Protein AF-A0A346A196-F1 (afdb_monomer_lite)

Sequence (179 aa):
MVEKGYATIRIVDCNGDLWGVVASEQKPGGIDKNNPDPKLRSRPTLGMPILIGMKPSNQNEWSGDIYNSQDGRTYSASISLLDQDKLKVQGCVLGFLCGGENWTRVATPDQATSTPGAPPPGQKPGKPAARSGGPAKPAPGARSAAGTPTEHSPQTQPAEEICSALVGVPGSTHERRLK

Secondary structure (DSSP, 8-state):
--TT-SEEEEEEEETTEEEEEEEEESSS--B-TT-SSGGGTTSBSTT-EEEEEEEEEETTEEEEEEEETTTTEEEEEEEEEEETTEEEEEEEETTTEEEEEEEEPPPPTTTTT-----PPS----PPP-------------------------SS---HHHHHHHHTT-TT-S------

InterPro domains:
  IPR019223 Domain of unknown function DUF2147 [PF09917] (7-105)

Structure (mmCIF, N/CA/C/O backbone):
data_AF-A0A346A196-F1
#
_entry.id   AF-A0A346A196-F1
#
loop_
_atom_site.group_PDB
_atom_site.id
_atom_site.type_symbol
_atom_site.label_atom_id
_atom_site.label_alt_id
_atom_site.label_comp_id
_atom_site.label_asym_id
_atom_site.label_entity_id
_atom_site.label_seq_id
_atom_site.pdbx_PDB_ins_code
_atom_site.Cartn_x
_atom_site.Cartn_y
_atom_site.Cartn_z
_atom_site.occupancy
_atom_site.B_iso_or_equiv
_atom_site.auth_seq_id
_atom_site.auth_comp_id
_atom_site.auth_asym_id
_atom_site.auth_atom_id
_atom_site.pdbx_PDB_model_num
ATOM 1 N N . MET A 1 1 ? -12.152 0.148 -3.848 1.00 64.62 1 MET A N 1
ATOM 2 C CA . MET A 1 1 ? -11.791 0.773 -5.133 1.00 64.62 1 MET A CA 1
ATOM 3 C C . MET A 1 1 ? -10.865 1.931 -4.835 1.00 64.62 1 MET A C 1
ATOM 5 O O . MET A 1 1 ? -11.136 2.667 -3.895 1.00 64.62 1 MET A O 1
ATOM 9 N N . VAL A 1 2 ? -9.774 2.051 -5.586 1.00 78.75 2 VAL A N 1
ATOM 10 C CA . VAL A 1 2 ? -8.872 3.212 -5.508 1.00 78.75 2 VAL A CA 1
ATOM 11 C C . VAL A 1 2 ? -9.583 4.432 -6.104 1.00 78.75 2 VAL A C 1
ATOM 13 O O . VAL A 1 2 ? -10.361 4.260 -7.039 1.00 78.75 2 VAL A O 1
ATOM 16 N N . GLU A 1 3 ? -9.332 5.644 -5.605 1.00 72.12 3 GLU A N 1
ATOM 17 C CA . GLU A 1 3 ? -10.061 6.867 -6.002 1.00 72.12 3 GLU A CA 1
ATOM 18 C C . GLU A 1 3 ? -10.097 7.081 -7.525 1.00 72.12 3 GLU A C 1
ATOM 20 O O . GLU A 1 3 ? -11.141 7.386 -8.097 1.00 72.12 3 GLU A O 1
ATOM 25 N N . LYS A 1 4 ? -8.979 6.818 -8.211 1.00 72.69 4 LYS A N 1
ATOM 26 C CA . LYS A 1 4 ? -8.872 6.944 -9.676 1.00 72.69 4 LYS A CA 1
ATOM 27 C C . LYS A 1 4 ? -9.375 5.725 -10.461 1.00 72.69 4 LYS A C 1
ATOM 29 O O . LYS A 1 4 ? -9.310 5.716 -11.686 1.00 72.69 4 LYS A O 1
ATOM 34 N N . GLY A 1 5 ? -9.848 4.679 -9.783 1.00 73.62 5 GLY A N 1
ATOM 35 C CA . GLY A 1 5 ? -10.490 3.517 -10.404 1.00 73.62 5 GLY A CA 1
ATOM 36 C C . GLY A 1 5 ? -9.581 2.578 -11.204 1.00 73.62 5 GLY A C 1
ATOM 37 O O . GLY A 1 5 ? -10.089 1.696 -11.888 1.00 73.62 5 GLY A O 1
ATOM 38 N N . TYR A 1 6 ? -8.255 2.722 -11.118 1.00 81.62 6 TYR A N 1
ATOM 39 C CA . TYR A 1 6 ? -7.313 1.875 -11.867 1.00 81.62 6 TYR A CA 1
ATOM 40 C C . TYR A 1 6 ? -7.319 0.407 -11.435 1.00 81.62 6 TYR A C 1
ATOM 42 O O . TYR A 1 6 ? -7.007 -0.473 -12.237 1.00 81.62 6 TYR A O 1
ATOM 50 N N . ALA A 1 7 ? -7.662 0.143 -10.175 1.00 89.25 7 ALA A N 1
ATOM 51 C CA . ALA A 1 7 ? -7.706 -1.193 -9.611 1.00 89.25 7 ALA A CA 1
ATOM 52 C C . ALA A 1 7 ? -8.731 -1.293 -8.476 1.00 89.25 7 ALA A C 1
ATOM 54 O O . ALA A 1 7 ? -9.054 -0.311 -7.791 1.00 89.25 7 ALA A O 1
ATOM 55 N N . THR A 1 8 ? -9.195 -2.516 -8.237 1.00 92.62 8 THR A N 1
ATOM 56 C CA . THR A 1 8 ? -9.849 -2.876 -6.979 1.00 92.62 8 THR A CA 1
ATOM 57 C C . THR A 1 8 ? -8.851 -3.583 -6.090 1.00 92.62 8 THR A C 1
ATOM 59 O O . THR A 1 8 ? -8.167 -4.509 -6.518 1.00 92.62 8 THR A O 1
ATOM 62 N N . ILE A 1 9 ? -8.800 -3.152 -4.836 1.00 93.56 9 ILE A N 1
ATOM 63 C CA . ILE A 1 9 ? -7.923 -3.715 -3.820 1.00 93.56 9 ILE A CA 1
ATOM 64 C C . ILE A 1 9 ? -8.788 -4.508 -2.860 1.00 93.56 9 ILE A C 1
ATOM 66 O O . ILE A 1 9 ? -9.763 -3.978 -2.318 1.00 93.56 9 ILE A O 1
ATOM 70 N N . ARG A 1 10 ? -8.443 -5.778 -2.667 1.00 93.88 10 ARG A N 1
ATOM 71 C CA . ARG A 1 10 ? -9.027 -6.607 -1.621 1.00 93.88 10 ARG A CA 1
ATOM 72 C C . ARG A 1 10 ? -8.220 -6.403 -0.353 1.00 93.88 10 ARG A C 1
ATOM 74 O O . ARG A 1 10 ? -7.020 -6.665 -0.348 1.00 93.88 10 ARG A O 1
ATOM 81 N N . ILE A 1 11 ? -8.894 -5.945 0.695 1.00 93.56 11 ILE A N 1
ATOM 82 C CA . ILE A 1 11 ? -8.320 -5.873 2.035 1.00 93.56 11 ILE A CA 1
ATOM 83 C C . ILE A 1 11 ? -8.554 -7.214 2.728 1.00 93.56 11 ILE A C 1
ATOM 85 O O . ILE A 1 11 ? -9.675 -7.728 2.706 1.00 93.56 11 ILE A O 1
ATOM 89 N N . VAL A 1 12 ? -7.503 -7.781 3.309 1.00 93.69 12 VAL A N 1
ATOM 90 C CA . VAL A 1 12 ? -7.549 -9.002 4.118 1.00 93.69 12 VAL A CA 1
ATOM 91 C C . VAL A 1 12 ? -6.886 -8.737 5.464 1.00 93.69 12 VAL A C 1
ATOM 93 O O . VAL A 1 12 ? -5.900 -8.006 5.535 1.00 93.69 12 VAL A O 1
ATOM 96 N N . ASP A 1 13 ? -7.445 -9.309 6.523 1.00 93.50 13 ASP A N 1
ATOM 97 C CA . ASP A 1 13 ? -6.798 -9.367 7.831 1.00 93.50 13 ASP A CA 1
ATOM 98 C C . ASP A 1 13 ? -5.970 -10.650 7.893 1.00 93.50 13 ASP A C 1
ATOM 100 O O . ASP A 1 13 ? -6.504 -11.747 7.707 1.00 93.50 13 ASP A O 1
ATOM 104 N N . CYS A 1 14 ? -4.667 -10.498 8.113 1.00 92.56 14 CYS A N 1
ATOM 105 C CA . CYS A 1 14 ? -3.744 -11.603 8.289 1.00 92.56 14 CYS A CA 1
ATOM 106 C C . CYS A 1 14 ? -3.100 -11.493 9.669 1.00 92.56 14 CYS A C 1
ATOM 108 O O . CYS A 1 14 ? -2.093 -10.809 9.844 1.00 92.56 14 CYS A O 1
ATOM 110 N N . ASN A 1 15 ? -3.671 -12.208 10.641 1.00 90.31 15 ASN A N 1
ATOM 111 C CA . ASN A 1 15 ? -3.209 -12.240 12.032 1.00 90.31 15 ASN A CA 1
ATOM 112 C C . ASN A 1 15 ? -3.219 -10.860 12.721 1.00 90.31 15 ASN A C 1
ATOM 114 O O . ASN A 1 15 ? -2.330 -10.562 13.517 1.00 90.31 15 ASN A O 1
ATOM 118 N N . GLY A 1 16 ? -4.217 -10.023 12.426 1.00 89.81 16 GLY A N 1
ATOM 119 C CA . GLY A 1 16 ? -4.384 -8.690 13.009 1.00 89.81 16 GLY A CA 1
ATOM 120 C C . GLY A 1 16 ? -3.680 -7.563 12.250 1.00 89.81 16 GLY A C 1
ATOM 121 O O . GLY A 1 16 ? -3.935 -6.395 12.541 1.00 89.81 16 GLY A O 1
ATOM 122 N N . ASP A 1 17 ? -2.847 -7.890 11.259 1.00 93.38 17 ASP A N 1
ATOM 123 C CA . ASP A 1 17 ? -2.277 -6.918 10.330 1.00 93.38 17 ASP A CA 1
ATOM 124 C C . ASP A 1 17 ? -3.130 -6.887 9.054 1.00 93.38 17 ASP A C 1
ATOM 126 O O . ASP A 1 17 ? -3.410 -7.927 8.448 1.00 93.38 17 ASP A O 1
ATOM 130 N N . LEU A 1 18 ? -3.534 -5.696 8.607 1.00 94.88 18 LEU A N 1
ATOM 131 C CA . LEU A 1 18 ? -4.245 -5.547 7.342 1.00 94.88 18 LEU A CA 1
ATOM 132 C C . LEU A 1 18 ? -3.274 -5.589 6.158 1.00 94.88 18 LEU A C 1
ATOM 134 O O . LEU A 1 18 ? -2.205 -4.978 6.157 1.00 94.88 18 LEU A O 1
ATOM 138 N N . TRP A 1 19 ? -3.701 -6.263 5.100 1.00 95.81 19 TRP A N 1
ATOM 139 C CA . TRP A 1 19 ? -3.011 -6.319 3.819 1.00 95.81 19 TRP A CA 1
ATOM 140 C C . TRP A 1 19 ? -3.965 -5.966 2.693 1.00 95.81 19 TRP A C 1
ATOM 142 O O . TRP A 1 19 ? -5.167 -6.209 2.773 1.00 95.81 19 TRP A O 1
ATOM 152 N N . GLY A 1 20 ? -3.425 -5.397 1.623 1.00 94.75 20 GLY A N 1
ATOM 153 C CA . GLY A 1 20 ? -4.187 -4.986 0.451 1.00 94.75 20 GLY A CA 1
ATOM 154 C C . GLY A 1 20 ? -3.586 -5.595 -0.794 1.00 94.75 20 GLY A C 1
ATOM 155 O O . GLY A 1 20 ? -2.422 -5.343 -1.088 1.00 94.75 20 GLY A O 1
ATOM 156 N N . VAL A 1 21 ? -4.379 -6.364 -1.530 1.00 94.88 21 VAL A N 1
ATOM 157 C CA . VAL A 1 21 ? -3.939 -7.100 -2.719 1.00 94.88 21 VAL A CA 1
ATOM 158 C C . VAL A 1 21 ? -4.726 -6.642 -3.940 1.00 94.88 21 VAL A C 1
ATOM 160 O O . VAL A 1 21 ? -5.938 -6.427 -3.852 1.00 94.88 21 VAL A O 1
ATOM 163 N N . VAL A 1 22 ? -4.057 -6.492 -5.085 1.00 93.69 22 VAL A N 1
ATOM 164 C CA . VAL A 1 22 ? -4.717 -6.150 -6.354 1.00 93.69 22 VAL A CA 1
ATOM 165 C C . VAL A 1 22 ? -5.660 -7.285 -6.756 1.00 93.69 22 VAL A C 1
ATOM 167 O O . VAL A 1 22 ? -5.221 -8.358 -7.161 1.00 93.69 22 VAL A O 1
ATOM 170 N N . ALA A 1 23 ? -6.963 -7.045 -6.634 1.00 93.38 23 ALA A N 1
ATOM 171 C CA . ALA A 1 23 ? -8.012 -8.019 -6.929 1.00 93.38 23 ALA A CA 1
ATOM 172 C C . ALA A 1 23 ? -8.520 -7.912 -8.369 1.00 93.38 23 ALA A C 1
ATOM 174 O O . ALA A 1 23 ? -8.901 -8.913 -8.968 1.00 93.38 23 ALA A O 1
ATOM 175 N N . SER A 1 24 ? -8.517 -6.703 -8.930 1.00 92.38 24 SER A N 1
ATOM 176 C CA . SER A 1 24 ? -8.802 -6.472 -10.343 1.00 92.38 24 SER A CA 1
ATOM 177 C C . SER A 1 24 ? -8.101 -5.217 -10.843 1.00 92.38 24 SER A C 1
ATOM 179 O O . SER A 1 24 ? -7.798 -4.308 -10.068 1.00 92.38 24 SER A O 1
ATOM 181 N N . GLU A 1 25 ? -7.869 -5.168 -12.150 1.00 91.31 25 GLU A N 1
ATOM 182 C CA . GLU A 1 25 ? -7.236 -4.056 -12.853 1.00 91.31 25 GLU A CA 1
ATOM 183 C C . GLU A 1 25 ? -8.192 -3.554 -13.931 1.00 91.31 25 GLU A C 1
ATOM 185 O O . GLU A 1 25 ? -8.813 -4.354 -14.631 1.00 91.31 25 GLU A O 1
ATOM 190 N N . GLN A 1 26 ? -8.287 -2.237 -14.109 1.00 88.19 26 GLN A N 1
ATOM 191 C CA . GLN A 1 26 ? -9.067 -1.666 -15.208 1.00 88.19 26 GLN A CA 1
ATOM 192 C C . GLN A 1 26 ? -8.488 -2.079 -16.571 1.00 88.19 26 GLN A C 1
ATOM 194 O O . GLN A 1 26 ? -9.234 -2.370 -17.504 1.00 88.19 26 GLN A O 1
ATOM 199 N N . LYS A 1 27 ? -7.154 -2.116 -16.677 1.00 89.62 27 LYS A N 1
ATOM 200 C CA . LYS A 1 27 ? -6.428 -2.666 -17.823 1.00 89.62 27 LYS A CA 1
ATOM 201 C C . LYS A 1 27 ? -5.682 -3.929 -17.377 1.00 89.62 27 LYS A C 1
ATOM 203 O O . LYS A 1 27 ? -4.627 -3.788 -16.761 1.00 89.62 27 LYS A O 1
ATOM 208 N N . PRO A 1 28 ? -6.203 -5.128 -17.690 1.00 89.31 28 PRO A N 1
ATOM 209 C CA . PRO A 1 28 ? -5.562 -6.384 -17.321 1.00 89.31 28 PRO A CA 1
ATOM 210 C C . PRO A 1 28 ? -4.189 -6.575 -17.967 1.00 89.31 28 PRO A C 1
ATOM 212 O O . PRO A 1 28 ? -3.919 -6.063 -19.058 1.00 89.31 28 PRO A O 1
ATOM 215 N N . GLY A 1 29 ? -3.358 -7.391 -17.318 1.00 90.25 29 GLY A N 1
ATOM 216 C CA . GLY A 1 29 ? -2.049 -7.796 -17.834 1.00 90.25 29 GLY A CA 1
ATOM 217 C C . GLY A 1 29 ? -0.927 -6.834 -17.455 1.00 90.25 29 GLY A C 1
ATOM 218 O O . GLY A 1 29 ? 0.095 -6.781 -18.143 1.00 90.25 29 GLY A O 1
ATOM 219 N N . GLY A 1 30 ? -1.115 -6.054 -16.388 1.00 92.06 30 GLY A N 1
ATOM 220 C CA . GLY A 1 30 ? -0.038 -5.259 -15.821 1.00 92.06 30 GLY A CA 1
ATOM 221 C C . GLY A 1 30 ? 1.104 -6.141 -15.302 1.00 92.06 30 GLY A C 1
ATOM 222 O O . GLY A 1 30 ? 0.904 -7.266 -14.836 1.00 92.06 30 GLY A O 1
ATOM 223 N N . ILE A 1 31 ? 2.322 -5.610 -15.398 1.00 95.31 31 ILE A N 1
ATOM 224 C CA . ILE A 1 31 ? 3.534 -6.204 -14.829 1.00 95.31 31 ILE A CA 1
ATOM 225 C C . ILE A 1 31 ? 4.304 -5.143 -14.054 1.00 95.31 31 ILE A C 1
ATOM 227 O O . ILE A 1 31 ? 4.216 -3.947 -14.354 1.00 95.31 31 ILE A O 1
ATOM 231 N N . ASP A 1 32 ? 5.103 -5.580 -13.089 1.00 94.75 32 ASP A N 1
ATOM 232 C CA . ASP A 1 32 ? 5.853 -4.705 -12.191 1.00 94.75 32 ASP A CA 1
ATOM 233 C C . ASP A 1 32 ? 7.140 -4.129 -12.816 1.00 94.75 32 ASP A C 1
ATOM 235 O O . ASP A 1 32 ? 8.230 -4.165 -12.249 1.00 94.75 32 ASP A O 1
ATOM 239 N N . LYS A 1 33 ? 7.032 -3.593 -14.033 1.00 96.75 33 LYS A N 1
ATOM 240 C CA . LYS A 1 33 ? 8.165 -3.185 -14.882 1.00 96.75 33 LYS A CA 1
ATOM 241 C C . LYS A 1 33 ? 9.167 -2.232 -14.212 1.00 96.75 33 LYS A C 1
ATOM 243 O O . LYS A 1 33 ? 10.325 -2.190 -14.620 1.00 96.75 33 LYS A O 1
ATOM 248 N N . ASN A 1 34 ? 8.715 -1.446 -13.233 1.00 95.75 34 ASN A N 1
ATOM 249 C CA . ASN A 1 34 ? 9.512 -0.415 -12.571 1.00 95.75 34 ASN A CA 1
ATOM 250 C C . ASN A 1 34 ? 10.191 -0.917 -11.294 1.00 95.75 34 ASN A C 1
ATOM 252 O O . ASN A 1 34 ? 10.875 -0.135 -10.636 1.00 95.75 34 ASN A O 1
ATOM 256 N N . ASN A 1 35 ? 10.018 -2.192 -10.931 1.00 96.62 35 ASN A N 1
ATOM 257 C CA . ASN A 1 35 ? 10.605 -2.727 -9.714 1.00 96.62 35 ASN A CA 1
ATOM 258 C C . ASN A 1 35 ? 12.132 -2.495 -9.683 1.00 96.62 35 ASN A C 1
ATOM 260 O O . ASN A 1 35 ? 12.815 -2.754 -10.685 1.00 96.62 35 ASN A O 1
ATOM 264 N N . PRO A 1 36 ? 12.701 -2.009 -8.567 1.00 94.12 36 PRO A N 1
ATOM 265 C CA . PRO A 1 36 ? 14.142 -1.823 -8.447 1.00 94.12 36 PRO A CA 1
ATOM 266 C C . PRO A 1 36 ? 14.913 -3.139 -8.595 1.00 94.12 36 PRO A C 1
ATOM 268 O O . PRO A 1 36 ? 15.994 -3.117 -9.181 1.00 94.12 36 PRO A O 1
ATOM 271 N N . ASP A 1 37 ? 14.351 -4.270 -8.155 1.00 94.44 37 ASP A N 1
ATOM 272 C CA . ASP A 1 37 ? 14.901 -5.601 -8.412 1.00 94.44 37 ASP A CA 1
ATOM 273 C C . ASP A 1 37 ? 14.509 -6.075 -9.827 1.00 94.44 37 ASP A C 1
ATOM 275 O O . ASP A 1 37 ? 13.328 -6.330 -10.094 1.00 94.44 37 ASP A O 1
ATOM 279 N N . PRO A 1 38 ? 15.476 -6.258 -10.751 1.00 95.69 38 PRO A N 1
ATOM 280 C CA . PRO A 1 38 ? 15.201 -6.752 -12.097 1.00 95.69 38 PRO A CA 1
ATOM 281 C C . PRO A 1 38 ? 14.467 -8.095 -12.132 1.00 95.69 38 PRO A C 1
ATOM 283 O O . PRO A 1 38 ? 13.711 -8.340 -13.071 1.00 95.69 38 PRO A O 1
ATOM 286 N N . LYS A 1 39 ? 14.654 -8.953 -11.121 1.00 96.12 39 LYS A N 1
ATOM 287 C CA . LYS A 1 39 ? 14.015 -10.276 -11.049 1.00 96.12 39 LYS A CA 1
ATOM 288 C C . LYS A 1 39 ? 12.514 -10.190 -10.800 1.00 96.12 39 LYS A C 1
ATOM 290 O O . LYS A 1 39 ? 11.788 -11.114 -11.146 1.00 96.12 39 LYS A O 1
ATOM 295 N N . LEU A 1 40 ? 12.053 -9.087 -10.218 1.00 94.25 40 LEU A N 1
ATOM 296 C CA . LEU A 1 40 ? 10.643 -8.858 -9.929 1.00 94.25 40 LEU A CA 1
ATOM 297 C C . LEU A 1 40 ? 9.925 -8.133 -11.074 1.00 94.25 40 LEU A C 1
ATOM 299 O O . LEU A 1 40 ? 8.700 -8.115 -11.088 1.00 94.25 40 LEU A O 1
ATOM 303 N N . ARG A 1 41 ? 10.642 -7.589 -12.070 1.00 96.50 41 ARG A N 1
ATOM 304 C CA . ARG A 1 41 ? 10.045 -6.744 -13.125 1.00 96.50 41 ARG A CA 1
ATOM 305 C C . ARG A 1 41 ? 9.062 -7.448 -14.055 1.00 96.50 41 ARG A C 1
ATOM 307 O O . ARG A 1 41 ? 8.257 -6.788 -14.709 1.00 96.50 41 ARG A O 1
ATOM 314 N N . SER A 1 42 ? 9.145 -8.771 -14.142 1.00 95.75 42 SER A N 1
ATOM 315 C CA . SER A 1 42 ? 8.259 -9.599 -14.961 1.00 95.75 42 SER A CA 1
ATOM 316 C C . SER A 1 42 ? 7.058 -10.149 -14.192 1.00 95.75 42 SER A C 1
ATOM 318 O O . SER A 1 42 ? 6.213 -10.805 -14.803 1.00 95.75 42 SER A O 1
ATOM 320 N N . ARG A 1 43 ? 6.958 -9.912 -12.875 1.00 94.75 43 ARG A N 1
ATOM 321 C CA . ARG A 1 43 ? 5.838 -10.434 -12.085 1.00 94.75 43 ARG A CA 1
ATOM 322 C C . ARG A 1 43 ? 4.535 -9.704 -12.449 1.00 94.75 43 ARG A C 1
ATOM 324 O O . ARG A 1 43 ? 4.574 -8.486 -12.660 1.00 94.75 43 ARG A O 1
ATOM 331 N N . PRO A 1 44 ? 3.392 -10.408 -12.498 1.00 95.38 44 PRO A N 1
ATOM 332 C CA . PRO A 1 44 ? 2.089 -9.772 -12.662 1.00 95.38 44 PRO A CA 1
ATOM 333 C C . PRO A 1 44 ? 1.791 -8.791 -11.524 1.00 95.38 44 PRO A C 1
ATOM 335 O O . PRO A 1 44 ? 2.132 -9.053 -10.370 1.00 95.38 44 PRO A O 1
ATOM 338 N N . THR A 1 45 ? 1.127 -7.677 -11.835 1.00 93.81 45 THR A N 1
ATOM 339 C CA . THR A 1 45 ? 0.603 -6.759 -10.808 1.00 93.81 45 THR A CA 1
ATOM 340 C C . THR A 1 45 ? -0.705 -7.256 -10.197 1.00 93.81 45 THR A C 1
ATOM 342 O O . THR A 1 45 ? -0.981 -6.963 -9.035 1.00 93.81 45 THR A O 1
ATOM 345 N N . LEU A 1 46 ? -1.481 -8.064 -10.924 1.00 93.94 46 LEU A N 1
ATOM 346 C CA . LEU A 1 46 ? -2.632 -8.776 -10.372 1.00 93.94 46 LEU A CA 1
ATOM 347 C C . LEU A 1 46 ? -2.185 -9.746 -9.266 1.00 93.94 46 LEU A C 1
ATOM 349 O O . LEU A 1 46 ? -1.243 -10.512 -9.454 1.00 93.94 46 LEU A O 1
ATOM 353 N N . GLY A 1 47 ? -2.867 -9.725 -8.119 1.00 92.00 47 GLY A N 1
ATOM 354 C CA . GLY A 1 47 ? -2.515 -10.546 -6.957 1.00 92.00 47 GLY A CA 1
ATOM 355 C C . GLY A 1 47 ? -1.316 -10.030 -6.153 1.00 92.00 47 GLY A C 1
ATOM 356 O O . GLY A 1 47 ? -0.965 -10.616 -5.133 1.00 92.00 47 GLY A O 1
ATOM 357 N N . MET A 1 48 ? -0.695 -8.923 -6.565 1.00 92.12 48 MET A N 1
ATOM 358 C CA . MET A 1 48 ? 0.425 -8.336 -5.838 1.00 92.12 48 MET A CA 1
ATOM 359 C C . MET A 1 48 ? -0.064 -7.585 -4.585 1.00 92.12 48 MET A C 1
ATOM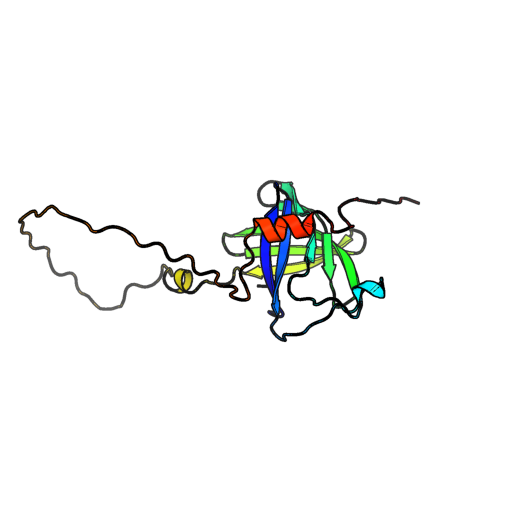 361 O O . MET A 1 48 ? -1.068 -6.864 -4.660 1.00 92.12 48 MET A O 1
ATOM 365 N N . PRO A 1 49 ? 0.643 -7.693 -3.444 1.00 93.38 49 PRO A N 1
ATOM 366 C CA . PRO A 1 49 ? 0.394 -6.833 -2.298 1.00 93.38 49 PRO A CA 1
ATOM 367 C C . PRO A 1 49 ? 0.812 -5.396 -2.602 1.00 93.38 49 PRO A C 1
ATOM 369 O O . PRO A 1 49 ? 1.925 -5.140 -3.061 1.00 93.38 49 PRO A O 1
ATOM 372 N N . ILE A 1 50 ? -0.083 -4.461 -2.309 1.00 93.31 50 ILE A N 1
ATOM 373 C CA . ILE A 1 50 ? 0.181 -3.025 -2.366 1.00 93.31 50 ILE A CA 1
ATOM 374 C C . ILE A 1 50 ? 0.100 -2.366 -0.993 1.00 93.31 50 ILE A C 1
ATOM 376 O O . ILE A 1 50 ? 0.879 -1.461 -0.759 1.00 93.31 50 ILE A O 1
ATOM 380 N N . LEU A 1 51 ? -0.771 -2.815 -0.082 1.00 95.38 51 LEU A N 1
ATOM 381 C CA . LEU A 1 51 ? -0.732 -2.423 1.331 1.00 95.38 51 LEU A CA 1
ATOM 382 C C . LEU A 1 51 ? -0.071 -3.560 2.099 1.00 95.38 51 LEU A C 1
ATOM 384 O O . LEU A 1 51 ? -0.506 -4.710 1.988 1.00 95.38 51 LEU A O 1
ATOM 388 N N . ILE A 1 52 ? 0.987 -3.235 2.830 1.00 95.12 52 ILE A N 1
ATOM 389 C CA . ILE A 1 52 ? 1.944 -4.195 3.367 1.00 95.12 52 ILE A CA 1
ATOM 390 C C . ILE A 1 52 ? 1.975 -4.044 4.885 1.00 95.12 52 ILE A C 1
ATOM 392 O O . ILE A 1 52 ? 2.368 -2.996 5.396 1.00 95.12 52 ILE A O 1
ATOM 396 N N . GLY A 1 53 ? 1.563 -5.101 5.591 1.00 94.06 53 GLY A N 1
ATOM 397 C CA . GLY A 1 53 ? 1.699 -5.220 7.046 1.00 94.06 53 GLY A CA 1
ATOM 398 C C . GLY A 1 53 ? 1.123 -4.042 7.832 1.00 94.06 53 GLY A C 1
ATOM 399 O O . GLY A 1 53 ? 1.797 -3.508 8.709 1.00 94.06 53 GLY A O 1
ATOM 400 N N . MET A 1 54 ? -0.092 -3.603 7.499 1.00 96.12 54 MET A N 1
ATOM 401 C CA . MET A 1 54 ? -0.731 -2.453 8.134 1.00 96.12 54 MET A CA 1
ATOM 402 C C . MET A 1 54 ? -1.198 -2.828 9.543 1.00 96.12 54 MET A C 1
ATOM 404 O O . MET A 1 54 ? -2.240 -3.457 9.727 1.00 96.12 54 MET A O 1
ATOM 408 N N . LYS A 1 55 ? -0.432 -2.424 10.551 1.00 96.69 55 LYS A N 1
ATOM 409 C CA . LYS A 1 55 ? -0.674 -2.763 11.955 1.00 96.69 55 LYS A CA 1
ATOM 410 C C . LYS A 1 55 ? -1.6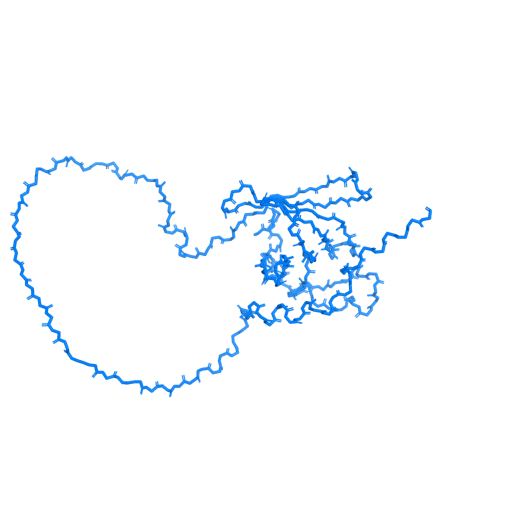38 -1.781 12.602 1.00 96.69 55 LYS A C 1
ATOM 412 O O . LYS A 1 55 ? -1.519 -0.587 12.321 1.00 96.69 55 LYS A O 1
ATOM 417 N N . PRO A 1 56 ? -2.529 -2.218 13.505 1.00 96.81 56 PRO A N 1
ATOM 418 C CA . PRO A 1 56 ? -3.368 -1.308 14.272 1.00 96.81 56 PRO A CA 1
ATOM 419 C C . PRO A 1 56 ? -2.507 -0.286 15.023 1.00 96.81 56 PRO A C 1
ATOM 421 O O . PRO A 1 56 ? -1.611 -0.657 15.783 1.00 96.81 56 PRO A O 1
ATOM 424 N N . SER A 1 57 ? -2.767 1.001 14.801 1.00 95.88 57 SER A N 1
ATOM 425 C CA . SER A 1 57 ? -2.059 2.106 15.463 1.00 95.88 57 SER A CA 1
ATOM 426 C C . SER A 1 57 ? -2.966 2.913 16.391 1.00 95.88 57 SER A C 1
ATOM 428 O O . SER A 1 57 ? -2.478 3.515 17.345 1.00 95.88 57 SER A O 1
ATOM 430 N N . ASN A 1 58 ? -4.276 2.906 16.138 1.00 95.19 58 ASN A N 1
ATOM 431 C CA . ASN A 1 58 ? -5.307 3.506 16.983 1.00 95.19 58 ASN A CA 1
ATOM 432 C C . ASN A 1 58 ? -6.666 2.852 16.675 1.00 95.19 58 ASN A C 1
ATOM 434 O O . ASN A 1 58 ? -6.778 2.002 15.788 1.00 95.19 58 ASN A O 1
ATOM 438 N N . GLN A 1 59 ? -7.723 3.262 17.374 1.00 95.00 59 GLN A N 1
ATOM 439 C CA . GLN A 1 59 ? -9.085 2.931 16.983 1.00 95.00 59 GLN A CA 1
ATOM 440 C C . GLN A 1 59 ? -9.324 3.383 15.539 1.00 95.00 59 GLN A C 1
ATOM 442 O O . GLN A 1 59 ? -9.192 4.565 15.234 1.00 95.00 59 GLN A O 1
ATOM 447 N N . ASN A 1 60 ? -9.721 2.443 14.677 1.00 95.25 60 ASN A N 1
ATOM 448 C CA . ASN A 1 60 ? -10.008 2.688 13.263 1.00 95.25 60 ASN A CA 1
ATOM 449 C C . ASN A 1 60 ? -8.807 3.190 12.436 1.00 95.25 60 ASN A C 1
ATOM 451 O O . ASN A 1 60 ? -9.014 3.743 11.353 1.00 95.25 60 ASN A O 1
ATOM 455 N N . GLU A 1 61 ? -7.575 2.986 12.914 1.00 96.88 61 GLU A N 1
ATOM 456 C CA . GLU A 1 61 ? -6.358 3.397 12.212 1.00 96.88 61 GLU A CA 1
ATOM 457 C C . GLU A 1 61 ? -5.302 2.294 12.174 1.00 96.88 61 GLU A C 1
ATOM 459 O O . GLU A 1 61 ? -5.069 1.590 13.161 1.00 96.88 61 GLU A O 1
ATOM 464 N N . TRP A 1 62 ? -4.611 2.206 11.038 1.00 97.38 62 TRP A N 1
ATOM 465 C CA . TRP A 1 62 ? -3.505 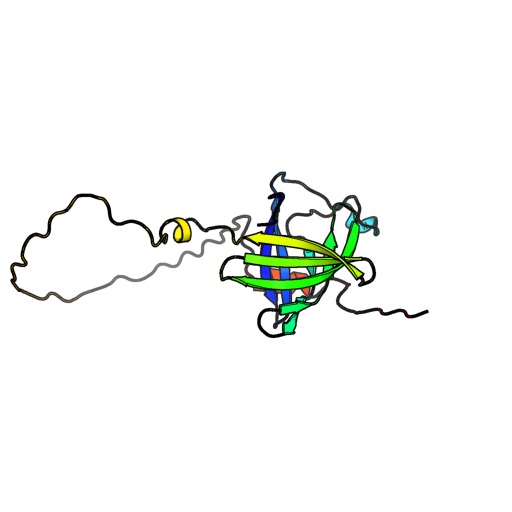1.282 10.815 1.00 97.38 62 TRP A CA 1
ATOM 466 C C . TRP A 1 62 ? -2.311 1.994 10.189 1.00 97.38 62 TRP A C 1
ATOM 468 O O . TRP A 1 62 ? -2.479 2.931 9.410 1.00 97.38 62 TRP A O 1
ATOM 478 N N . SER A 1 63 ? -1.107 1.510 10.484 1.00 96.44 63 SER A N 1
ATOM 479 C CA . SER A 1 63 ? 0.160 2.026 9.962 1.00 96.44 63 SER A CA 1
ATOM 480 C C . SER A 1 63 ? 1.026 0.891 9.422 1.00 96.44 63 SER A C 1
ATOM 482 O O . SER A 1 63 ? 1.124 -0.167 10.038 1.00 96.44 63 SER A O 1
ATOM 484 N N . GLY A 1 64 ? 1.660 1.109 8.278 1.00 95.25 64 GLY A N 1
ATOM 485 C CA . GLY A 1 64 ? 2.476 0.113 7.587 1.00 95.25 64 GLY A CA 1
ATOM 486 C C . GLY A 1 64 ? 3.127 0.738 6.365 1.00 95.25 64 GLY A C 1
ATOM 487 O O . GLY A 1 64 ? 3.522 1.905 6.406 1.00 95.25 64 GLY A O 1
ATOM 488 N N . ASP A 1 65 ? 3.187 -0.009 5.269 1.00 94.94 65 ASP A N 1
ATOM 489 C CA . ASP A 1 65 ? 3.789 0.454 4.024 1.00 94.94 65 ASP A CA 1
ATOM 490 C C . ASP A 1 65 ? 2.844 0.294 2.828 1.00 94.94 65 ASP A C 1
ATOM 492 O O . ASP A 1 65 ? 1.969 -0.575 2.799 1.00 94.94 65 ASP A O 1
ATOM 496 N N . ILE A 1 66 ? 3.047 1.129 1.808 1.00 93.44 66 ILE A N 1
ATOM 497 C CA . ILE A 1 66 ? 2.374 1.033 0.514 1.00 93.44 66 ILE A CA 1
ATOM 498 C C . ILE A 1 66 ? 3.392 0.920 -0.621 1.00 93.44 66 ILE A C 1
ATOM 500 O O . ILE A 1 66 ? 4.310 1.734 -0.723 1.00 93.44 66 ILE A O 1
ATOM 504 N N . TYR A 1 67 ? 3.227 -0.076 -1.490 1.00 93.00 67 TYR A N 1
ATOM 505 C CA . TYR A 1 67 ? 4.019 -0.247 -2.706 1.00 93.00 67 TYR A CA 1
ATOM 506 C C . TYR A 1 67 ? 3.297 0.336 -3.923 1.00 93.00 67 TYR A C 1
ATOM 508 O O . TYR A 1 67 ? 2.137 0.013 -4.182 1.00 93.00 67 TYR A O 1
ATOM 516 N N . ASN A 1 68 ? 4.002 1.153 -4.706 1.00 90.31 68 ASN A N 1
ATOM 517 C CA . ASN A 1 68 ? 3.519 1.703 -5.966 1.00 90.31 68 ASN A CA 1
ATOM 518 C C . ASN A 1 68 ? 4.311 1.116 -7.147 1.00 90.31 68 ASN A C 1
ATOM 520 O O . ASN A 1 68 ? 5.450 1.494 -7.405 1.00 90.31 68 ASN A O 1
ATOM 524 N N . SER A 1 69 ? 3.697 0.233 -7.936 1.00 91.12 69 SER A N 1
ATOM 525 C CA . SER A 1 69 ? 4.340 -0.335 -9.136 1.00 91.12 69 SER A CA 1
ATOM 526 C C . SER A 1 69 ? 4.526 0.672 -10.278 1.00 91.12 69 SER A C 1
ATOM 528 O O . SER A 1 69 ? 5.289 0.424 -11.216 1.00 91.12 69 SER A O 1
ATOM 530 N N . GLN A 1 70 ? 3.862 1.834 -10.232 1.00 88.75 70 GLN A N 1
ATOM 531 C CA . GLN A 1 70 ? 4.024 2.871 -11.256 1.00 88.75 70 GLN A CA 1
ATOM 532 C C . GLN A 1 70 ? 5.386 3.567 -11.175 1.00 88.75 70 GLN A C 1
ATOM 534 O O . GLN A 1 70 ? 5.893 4.004 -12.208 1.00 88.75 70 GLN A O 1
ATOM 539 N N . ASP A 1 71 ? 5.986 3.633 -9.986 1.00 91.06 71 ASP A N 1
ATOM 540 C CA . ASP A 1 71 ? 7.309 4.225 -9.750 1.00 91.06 71 ASP A CA 1
ATOM 541 C C . ASP A 1 71 ? 8.317 3.242 -9.119 1.00 91.06 71 ASP A C 1
ATOM 543 O O . ASP A 1 71 ? 9.502 3.563 -9.019 1.00 91.06 71 ASP A O 1
ATOM 547 N N . GLY A 1 72 ? 7.866 2.042 -8.740 1.00 92.38 72 GLY A N 1
ATOM 548 C CA . GLY A 1 72 ? 8.680 0.983 -8.155 1.00 92.38 72 GLY A CA 1
ATOM 549 C C . GLY A 1 72 ? 9.058 1.222 -6.693 1.00 92.38 72 GLY A C 1
ATOM 550 O O . GLY A 1 72 ? 9.991 0.581 -6.207 1.00 92.38 72 GLY A O 1
ATOM 551 N N . ARG A 1 73 ? 8.395 2.147 -5.990 1.00 91.38 73 ARG A N 1
ATOM 552 C CA . ARG A 1 73 ? 8.781 2.576 -4.639 1.00 91.38 73 ARG A CA 1
ATOM 553 C C . ARG A 1 73 ? 7.805 2.103 -3.572 1.00 91.38 73 ARG A C 1
ATOM 555 O O . ARG A 1 73 ? 6.614 1.922 -3.814 1.00 91.38 73 ARG A O 1
ATOM 562 N N . THR A 1 74 ? 8.345 1.965 -2.366 1.00 91.88 74 THR A N 1
ATOM 563 C CA . THR A 1 74 ? 7.589 1.724 -1.138 1.00 91.88 74 THR A CA 1
ATOM 564 C C . THR A 1 74 ? 7.610 2.984 -0.282 1.00 91.88 74 THR A C 1
ATOM 566 O O . THR A 1 74 ? 8.658 3.621 -0.141 1.00 91.88 74 THR A O 1
ATOM 569 N N . TYR A 1 75 ? 6.463 3.337 0.286 1.00 90.88 75 TYR A N 1
ATOM 570 C CA . TYR A 1 75 ? 6.279 4.507 1.137 1.00 90.88 75 TYR A CA 1
ATOM 571 C C . TYR A 1 75 ? 5.670 4.089 2.468 1.00 90.88 75 TYR A C 1
ATOM 573 O O . TYR A 1 75 ? 4.809 3.213 2.489 1.00 90.88 75 TYR A O 1
ATOM 581 N N . SER A 1 76 ? 6.036 4.771 3.554 1.00 93.06 76 SER A N 1
ATOM 582 C CA . SER A 1 76 ? 5.301 4.623 4.810 1.00 93.06 76 SER A CA 1
ATOM 583 C C . SER A 1 76 ? 3.872 5.112 4.619 1.00 93.06 76 SER A C 1
ATOM 585 O O . SER A 1 76 ? 3.649 6.163 4.005 1.00 93.06 76 SER A O 1
ATOM 587 N N . ALA A 1 77 ? 2.918 4.352 5.140 1.00 94.50 77 ALA A N 1
ATOM 588 C CA . ALA A 1 77 ? 1.507 4.556 4.886 1.00 94.50 77 ALA A CA 1
ATOM 589 C C . ALA A 1 77 ? 0.653 4.461 6.147 1.00 94.50 77 ALA A C 1
ATOM 591 O O . ALA A 1 77 ? 0.989 3.759 7.104 1.00 94.50 77 ALA A O 1
ATOM 592 N N . SER A 1 78 ? -0.493 5.137 6.109 1.00 95.19 78 SER A N 1
ATOM 593 C CA . SER A 1 78 ? -1.562 4.984 7.089 1.00 95.19 78 SER A CA 1
ATOM 594 C C . SER A 1 78 ? -2.910 4.748 6.415 1.00 95.19 78 SER A C 1
ATOM 596 O O . SER A 1 78 ? -3.165 5.204 5.295 1.00 95.19 78 SER A O 1
ATOM 598 N N . ILE A 1 79 ? -3.775 4.018 7.113 1.00 96.25 79 ILE A N 1
ATOM 599 C CA . ILE A 1 79 ? -5.177 3.818 6.755 1.00 96.25 79 ILE A CA 1
ATOM 600 C C . ILE A 1 79 ? -6.029 4.325 7.909 1.00 96.25 79 ILE A C 1
ATOM 602 O O . ILE A 1 79 ? -5.778 3.958 9.054 1.00 96.25 79 ILE A O 1
ATOM 606 N N . SER A 1 80 ? -7.066 5.094 7.596 1.00 96.31 80 SER A N 1
ATOM 607 C CA . SER A 1 80 ? -8.114 5.472 8.547 1.00 96.31 80 SER A CA 1
ATOM 608 C C . SER A 1 80 ? -9.477 5.060 8.000 1.00 96.31 80 SER A C 1
ATOM 610 O O . SER A 1 80 ? -9.796 5.351 6.844 1.00 96.31 80 SER A O 1
ATOM 612 N N . LEU A 1 81 ? -10.302 4.412 8.821 1.00 95.88 81 LEU A N 1
ATOM 613 C CA . LEU A 1 81 ? -11.702 4.153 8.485 1.00 95.88 81 LEU A CA 1
ATOM 614 C C . LEU A 1 81 ? -12.513 5.436 8.698 1.00 95.88 81 LEU A C 1
ATOM 616 O O . LEU A 1 81 ? -12.657 5.900 9.827 1.00 95.88 81 LEU A O 1
ATOM 620 N N . LEU A 1 82 ? -13.009 6.021 7.605 1.00 93.94 82 LEU A N 1
ATOM 621 C CA . LEU A 1 82 ? -13.793 7.260 7.638 1.00 93.94 82 L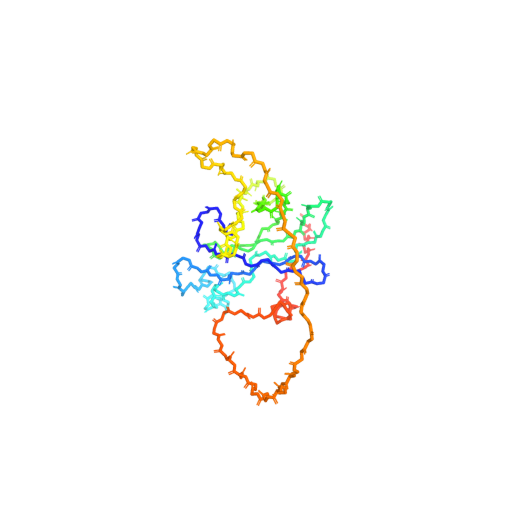EU A CA 1
ATOM 622 C C . LEU A 1 82 ? -15.274 6.980 7.910 1.00 93.94 82 LEU A C 1
ATOM 624 O O . LEU A 1 82 ? -15.909 7.684 8.689 1.00 93.94 82 LEU A O 1
ATOM 628 N N . ASP A 1 83 ? -15.810 5.950 7.259 1.00 93.31 83 ASP A N 1
ATOM 629 C CA . ASP A 1 83 ? -17.157 5.418 7.456 1.00 93.31 83 ASP A CA 1
ATOM 630 C C . ASP A 1 83 ? -17.181 3.929 7.054 1.00 93.31 83 ASP A C 1
ATOM 632 O O . ASP A 1 83 ? -16.144 3.358 6.718 1.00 93.31 83 ASP A O 1
ATOM 636 N N . GLN A 1 84 ? -18.346 3.276 7.095 1.00 90.56 84 GLN A N 1
ATOM 637 C CA . GLN A 1 84 ? -18.486 1.841 6.797 1.00 90.56 84 GLN A CA 1
ATOM 638 C C . GLN A 1 84 ? -17.944 1.435 5.406 1.00 90.56 84 GLN A C 1
ATOM 640 O O . GLN A 1 84 ? -17.489 0.296 5.211 1.00 90.56 84 GLN A O 1
ATOM 645 N N . ASP A 1 85 ? -17.961 2.367 4.453 1.00 91.25 85 ASP A N 1
ATOM 646 C CA . ASP A 1 85 ? -17.647 2.135 3.048 1.00 91.25 85 ASP A CA 1
ATOM 647 C C . ASP A 1 85 ? -16.467 2.965 2.539 1.00 91.25 85 ASP A C 1
ATOM 649 O O . ASP A 1 85 ? -16.078 2.795 1.382 1.00 91.25 85 ASP A O 1
ATOM 653 N N . LYS A 1 86 ? -15.858 3.817 3.370 1.00 93.00 86 LYS A N 1
ATOM 654 C CA . LYS A 1 86 ? -14.731 4.670 2.982 1.00 93.00 86 LYS A CA 1
ATOM 655 C C . LYS A 1 86 ? -13.518 4.503 3.878 1.00 93.00 86 LYS A C 1
ATOM 657 O O . LYS A 1 86 ? -13.574 4.662 5.096 1.00 93.00 86 LYS A O 1
ATOM 662 N N . LEU A 1 87 ? -12.382 4.295 3.224 1.00 95.12 87 LEU A N 1
ATOM 663 C CA . LEU A 1 87 ? -11.056 4.368 3.819 1.00 95.12 87 LEU A CA 1
ATOM 664 C C . LEU A 1 87 ? -10.339 5.613 3.308 1.00 95.12 87 LEU A C 1
ATOM 666 O O . LEU A 1 87 ? -10.402 5.917 2.120 1.00 95.12 87 LEU A O 1
ATOM 670 N N . LYS A 1 88 ? -9.598 6.287 4.180 1.00 94.88 88 LYS A N 1
ATOM 671 C CA . LYS A 1 88 ? -8.541 7.212 3.776 1.00 94.88 88 LYS A CA 1
ATOM 672 C C . LYS A 1 88 ? -7.232 6.444 3.756 1.00 94.88 88 LYS A C 1
ATOM 674 O O . LYS A 1 88 ? -6.861 5.875 4.779 1.00 94.88 88 LYS A O 1
ATOM 679 N N . VAL A 1 89 ? -6.537 6.443 2.627 1.00 94.00 89 VAL A N 1
ATOM 680 C CA . VAL A 1 89 ? -5.210 5.833 2.491 1.00 94.00 89 VAL A CA 1
ATOM 681 C C . VAL A 1 89 ? -4.207 6.938 2.224 1.00 94.00 89 VAL A C 1
ATOM 683 O O . VAL A 1 89 ? -4.388 7.726 1.299 1.00 94.00 89 VAL A O 1
ATOM 686 N N . GLN A 1 90 ? -3.159 7.026 3.036 1.00 93.12 90 GLN A N 1
ATOM 687 C CA . GLN A 1 90 ? -2.123 8.045 2.899 1.00 93.12 90 GLN A CA 1
ATOM 688 C C . GLN A 1 90 ? -0.757 7.389 2.760 1.00 93.12 90 GLN A C 1
ATOM 690 O O . GLN A 1 90 ? -0.456 6.460 3.49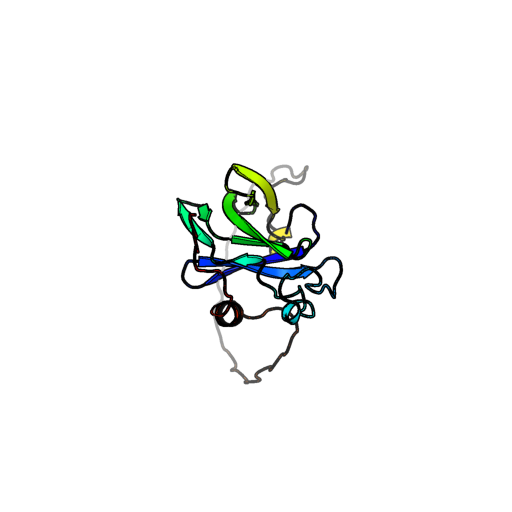6 1.00 93.12 90 GLN A O 1
ATOM 695 N N . GLY A 1 91 ? 0.067 7.894 1.845 1.00 88.50 91 GLY A N 1
ATOM 696 C CA . GLY A 1 91 ? 1.477 7.539 1.707 1.00 88.50 91 GLY A CA 1
ATOM 697 C C . GLY A 1 91 ? 2.344 8.782 1.884 1.00 88.50 91 GLY A C 1
ATOM 698 O O . GLY A 1 91 ? 2.024 9.841 1.340 1.00 88.50 91 GLY A O 1
ATOM 699 N N . CYS A 1 92 ? 3.432 8.670 2.641 1.00 85.00 92 CYS A N 1
ATOM 700 C CA . CYS A 1 92 ? 4.329 9.782 2.940 1.00 85.00 92 CYS A CA 1
ATOM 701 C C . CYS A 1 92 ? 5.743 9.528 2.413 1.00 85.00 92 CYS A C 1
ATOM 703 O O . CYS A 1 92 ? 6.370 8.511 2.707 1.00 85.00 92 CYS A O 1
ATOM 705 N N . VAL A 1 93 ? 6.292 10.506 1.694 1.00 76.25 93 VAL A N 1
ATOM 706 C CA . VAL A 1 93 ? 7.708 10.547 1.323 1.00 76.25 93 VAL A CA 1
ATOM 707 C C . VAL A 1 93 ? 8.474 11.224 2.461 1.00 76.25 93 VAL A C 1
ATOM 709 O O . VAL A 1 93 ? 8.165 12.356 2.835 1.00 76.25 93 VAL A O 1
ATOM 712 N N . LEU A 1 94 ? 9.452 10.519 3.042 1.00 71.81 94 LEU A N 1
ATOM 713 C CA . LEU A 1 94 ? 10.302 11.000 4.148 1.00 71.81 94 LEU A CA 1
ATOM 714 C C . LEU A 1 94 ? 9.538 11.442 5.418 1.00 71.81 94 LEU A C 1
ATOM 716 O O . LEU A 1 94 ? 10.074 12.183 6.235 1.00 71.81 94 LEU A O 1
ATOM 720 N N . GLY A 1 95 ? 8.295 10.984 5.605 1.00 65.44 95 GLY A N 1
ATOM 721 C CA . GLY A 1 95 ? 7.501 11.221 6.818 1.00 65.44 95 GLY A CA 1
ATOM 722 C C . GLY A 1 95 ? 6.805 12.585 6.925 1.00 65.44 95 GLY A C 1
ATOM 723 O O . GLY A 1 95 ? 6.061 12.783 7.879 1.00 65.44 95 GLY A O 1
ATOM 724 N N . PHE A 1 96 ? 6.993 13.507 5.971 1.00 66.25 96 PHE A N 1
ATOM 725 C CA . PHE A 1 96 ? 6.352 14.835 6.007 1.00 66.25 96 PHE A CA 1
ATOM 726 C C . PHE A 1 96 ? 5.636 15.240 4.709 1.00 66.25 96 PHE A C 1
ATOM 728 O O . PHE A 1 96 ? 4.697 16.032 4.762 1.00 66.25 96 PHE A O 1
ATOM 735 N N . LEU A 1 97 ? 6.018 14.695 3.546 1.00 71.38 97 LEU A N 1
ATOM 736 C CA . LEU A 1 97 ? 5.303 14.935 2.287 1.00 71.38 97 LEU A CA 1
ATOM 737 C C . LEU A 1 97 ? 4.301 13.813 2.043 1.00 71.38 97 LEU A C 1
ATOM 739 O O . LEU A 1 97 ? 4.635 12.796 1.437 1.00 71.38 97 LEU A O 1
ATOM 743 N N . CYS A 1 98 ? 3.082 13.993 2.541 1.00 82.00 98 CYS A N 1
ATOM 744 C CA . CYS A 1 98 ? 2.030 12.989 2.457 1.00 82.00 98 CYS A CA 1
ATOM 745 C C . CYS A 1 98 ? 1.018 13.321 1.358 1.00 82.00 98 CYS A C 1
ATOM 747 O O . CYS A 1 98 ? 0.441 14.407 1.341 1.00 82.00 98 CYS A O 1
ATOM 749 N N . GLY A 1 99 ? 0.775 12.360 0.472 1.00 81.75 99 GLY A N 1
ATOM 750 C CA . GLY A 1 99 ? -0.385 12.329 -0.416 1.00 81.75 99 GLY A CA 1
ATOM 751 C C . GLY A 1 99 ? -1.375 11.277 0.074 1.00 81.75 99 GLY A C 1
ATOM 752 O O . GLY A 1 99 ? -1.000 10.361 0.805 1.00 81.75 99 GLY A O 1
ATOM 753 N N . GLY A 1 100 ? -2.644 11.390 -0.301 1.00 85.19 100 GLY A N 1
ATOM 754 C CA . GLY A 1 100 ? -3.628 10.377 0.055 1.00 85.19 100 GLY A CA 1
ATOM 755 C C . GLY A 1 100 ? -4.830 10.369 -0.865 1.00 85.19 100 GLY A C 1
ATOM 756 O O . GLY A 1 100 ? -5.072 11.334 -1.586 1.00 85.19 100 GLY A O 1
ATOM 757 N N . GLU A 1 101 ? -5.558 9.264 -0.812 1.00 89.56 101 GLU A N 1
ATOM 758 C CA . GLU A 1 101 ? -6.751 9.000 -1.604 1.00 89.56 101 GLU A CA 1
ATOM 759 C C . GLU A 1 101 ? -7.856 8.444 -0.705 1.00 89.56 101 GLU A C 1
ATOM 761 O O . GLU A 1 101 ? -7.590 7.735 0.273 1.00 89.56 101 GLU A O 1
ATOM 766 N N . ASN A 1 102 ? -9.105 8.739 -1.058 1.00 92.94 102 ASN A N 1
ATOM 767 C CA . ASN A 1 102 ? -10.261 8.119 -0.418 1.00 92.94 102 ASN A CA 1
ATOM 768 C C . ASN A 1 102 ? -10.711 6.911 -1.237 1.00 92.94 102 ASN A C 1
ATOM 770 O O . ASN A 1 102 ? -11.105 7.024 -2.397 1.00 92.94 102 ASN A O 1
ATOM 774 N N . TRP A 1 103 ? -10.655 5.736 -0.626 1.00 93.69 103 TRP A N 1
ATOM 775 C CA . TRP A 1 103 ? -11.043 4.484 -1.250 1.00 93.69 103 TRP A CA 1
ATOM 776 C C . TRP A 1 103 ? -12.446 4.101 -0.819 1.00 93.69 103 TRP A C 1
ATOM 778 O O . TRP A 1 103 ? -12.720 3.952 0.370 1.00 93.69 103 TRP A O 1
ATOM 788 N N . THR A 1 104 ? -13.315 3.875 -1.797 1.00 91.94 104 THR A N 1
ATOM 789 C CA . THR A 1 104 ? -14.692 3.439 -1.552 1.00 91.94 104 THR A CA 1
ATOM 790 C C . THR A 1 104 ? -14.802 1.931 -1.730 1.00 91.94 104 THR A C 1
ATOM 792 O O . THR A 1 104 ? -14.221 1.360 -2.662 1.00 91.94 104 THR A O 1
ATOM 795 N N . ARG A 1 105 ? -15.546 1.257 -0.856 1.00 91.69 105 ARG A N 1
ATOM 796 C CA . ARG A 1 105 ? -15.892 -0.158 -0.999 1.00 91.69 105 ARG A CA 1
ATOM 797 C C . ARG A 1 105 ? -16.587 -0.386 -2.344 1.00 91.69 105 ARG A C 1
ATOM 799 O O . ARG A 1 105 ? -17.403 0.418 -2.782 1.00 91.69 105 ARG A O 1
ATOM 806 N N . VAL A 1 106 ? -16.250 -1.482 -3.019 1.00 87.38 106 VAL A N 1
A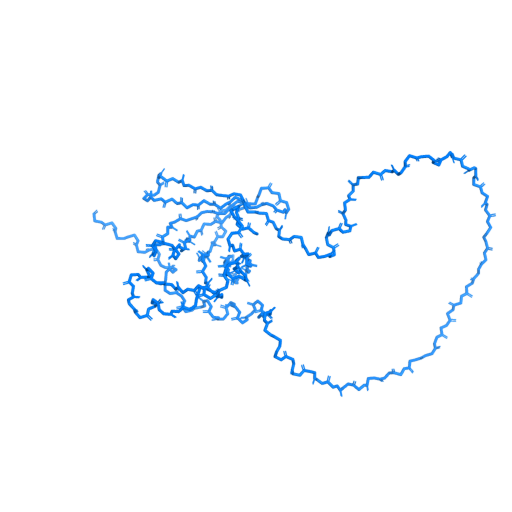TOM 807 C CA . VAL A 1 106 ? -17.002 -1.891 -4.212 1.00 87.38 106 VAL A CA 1
ATOM 808 C C . VAL A 1 106 ? -18.346 -2.433 -3.739 1.00 87.38 106 VAL A C 1
ATOM 810 O O . VAL A 1 106 ? -18.368 -3.344 -2.912 1.00 87.38 106 VAL A O 1
ATOM 813 N N . ALA A 1 107 ? -19.449 -1.878 -4.239 1.00 75.69 107 ALA A N 1
ATOM 814 C CA . ALA A 1 107 ? -20.768 -2.436 -3.981 1.00 75.69 107 ALA A CA 1
ATOM 815 C C . ALA A 1 107 ? -20.833 -3.837 -4.601 1.00 75.69 107 ALA A C 1
ATOM 817 O O . ALA A 1 107 ? -20.648 -3.997 -5.809 1.00 75.69 107 ALA A O 1
ATOM 818 N N . THR A 1 108 ? -21.073 -4.861 -3.785 1.00 62.69 108 THR A N 1
ATOM 819 C CA . THR A 1 108 ? -21.505 -6.151 -4.324 1.00 62.69 108 THR A CA 1
ATOM 820 C C . THR A 1 108 ? -22.950 -6.012 -4.816 1.00 62.69 108 THR A C 1
ATOM 822 O O . THR A 1 108 ? -23.678 -5.157 -4.304 1.00 62.69 108 THR A O 1
ATOM 825 N N . PRO A 1 109 ? -23.396 -6.818 -5.796 1.00 59.81 109 PRO A N 1
ATOM 826 C CA . PRO A 1 109 ? -24.774 -6.769 -6.293 1.00 59.81 109 PRO A CA 1
ATOM 827 C C . PRO A 1 109 ? -25.838 -6.826 -5.181 1.00 59.81 109 PRO A C 1
ATOM 829 O O . PRO A 1 109 ? -26.860 -6.157 -5.291 1.00 59.81 109 PRO A O 1
ATOM 832 N N . ASP A 1 110 ? -25.550 -7.507 -4.068 1.00 54.53 110 ASP A N 1
ATOM 833 C CA . ASP A 1 110 ? -26.434 -7.580 -2.894 1.00 54.53 110 ASP A CA 1
ATOM 834 C C . ASP A 1 110 ? -26.538 -6.261 -2.099 1.00 54.53 110 ASP A C 1
ATOM 836 O O . ASP A 1 110 ? -27.545 -6.005 -1.442 1.00 54.53 110 ASP A O 1
ATOM 840 N N . GLN A 1 111 ? -25.525 -5.390 -2.168 1.00 48.50 111 GLN A N 1
ATOM 841 C CA . GLN A 1 111 ? -25.511 -4.080 -1.498 1.00 48.50 111 GLN A CA 1
ATOM 842 C C . GLN A 1 111 ? -26.193 -2.982 -2.328 1.00 48.50 111 GLN A C 1
ATOM 844 O O . GLN A 1 111 ? -26.585 -1.953 -1.782 1.00 48.50 111 GLN A O 1
ATOM 849 N N . ALA A 1 112 ? -26.395 -3.199 -3.634 1.00 53.75 112 ALA A N 1
ATOM 850 C CA . ALA A 1 112 ? -27.135 -2.267 -4.488 1.00 53.75 112 ALA A CA 1
ATOM 851 C C . ALA A 1 112 ? -28.641 -2.224 -4.151 1.00 53.75 112 ALA A C 1
ATOM 853 O O . ALA A 1 112 ? -29.316 -1.241 -4.454 1.00 53.75 112 ALA A O 1
ATOM 854 N N . THR A 1 113 ? -29.169 -3.259 -3.488 1.00 46.69 113 THR A N 1
ATOM 855 C CA . THR A 1 113 ? -30.581 -3.353 -3.078 1.00 46.69 113 THR A CA 1
ATOM 856 C C . THR A 1 113 ? -30.897 -2.760 -1.702 1.00 46.69 113 THR A C 1
ATOM 858 O O . THR A 1 113 ? -32.069 -2.625 -1.359 1.00 46.69 113 THR A O 1
ATOM 861 N N . SER A 1 114 ? -29.895 -2.340 -0.927 1.00 46.34 114 SER A N 1
ATOM 862 C CA . SER A 1 114 ? -30.068 -1.730 0.400 1.00 46.34 114 SER A CA 1
ATOM 863 C C . SER A 1 114 ? -29.770 -0.228 0.383 1.00 46.34 114 SER A C 1
ATOM 865 O O . SER A 1 114 ? -28.941 0.266 1.139 1.00 46.34 114 SER A O 1
ATOM 867 N N . THR A 1 115 ? -30.480 0.521 -0.466 1.00 44.06 115 THR A N 1
ATOM 868 C CA . THR A 1 115 ? -30.610 1.980 -0.308 1.00 44.06 115 THR A CA 1
ATOM 869 C C . THR A 1 115 ? -31.792 2.275 0.624 1.00 44.06 115 THR A C 1
ATOM 871 O O . THR A 1 115 ? -32.933 2.015 0.237 1.00 44.06 115 THR A O 1
ATOM 874 N N . PRO A 1 116 ? -31.601 2.856 1.824 1.00 56.53 116 PRO A N 1
ATOM 875 C CA . PRO A 1 116 ? -32.696 3.473 2.558 1.00 56.53 116 PRO A CA 1
ATOM 876 C C . PRO A 1 116 ? -32.959 4.853 1.941 1.00 56.53 116 PRO A C 1
ATOM 878 O O . PRO A 1 116 ? -32.253 5.812 2.240 1.00 56.53 116 PRO A O 1
ATOM 881 N N . GLY A 1 117 ? -33.961 4.972 1.064 1.00 44.25 117 GLY A N 1
ATOM 882 C CA . GLY A 1 117 ? -34.393 6.298 0.613 1.00 44.25 117 GLY A CA 1
ATOM 883 C C . GLY A 1 117 ? -35.255 6.356 -0.641 1.00 44.25 117 GLY A C 1
ATOM 884 O O . GLY A 1 117 ? -34.751 6.695 -1.703 1.00 44.25 117 GLY A O 1
ATOM 885 N N . ALA A 1 118 ? -36.556 6.091 -0.490 1.00 41.94 118 ALA A N 1
ATOM 886 C CA . ALA A 1 118 ? -37.657 6.986 -0.888 1.00 41.94 118 ALA A CA 1
ATOM 887 C C . ALA A 1 118 ? -38.991 6.212 -0.823 1.00 41.94 118 ALA A C 1
ATOM 889 O O . ALA A 1 118 ? -39.111 5.167 -1.464 1.00 41.94 118 ALA A O 1
ATOM 890 N N . PRO A 1 119 ? -40.024 6.683 -0.098 1.00 43.25 119 PRO A N 1
ATOM 891 C CA . PRO A 1 119 ? -41.367 6.169 -0.323 1.00 43.25 119 PRO A CA 1
ATOM 892 C C . PRO A 1 119 ? -41.839 6.614 -1.723 1.00 43.25 119 PRO A C 1
ATOM 894 O O . PRO A 1 119 ? -41.610 7.768 -2.099 1.00 43.25 119 PRO A O 1
ATOM 897 N N . PRO A 1 120 ? -42.505 5.749 -2.509 1.00 45.31 120 PRO A N 1
ATOM 898 C CA . PRO A 1 120 ? -43.123 6.174 -3.760 1.00 45.31 120 PRO A CA 1
ATOM 899 C C . PRO A 1 120 ? -44.228 7.205 -3.463 1.00 45.31 120 PRO A C 1
ATOM 901 O O . PRO A 1 120 ? -44.990 7.026 -2.504 1.00 45.31 120 PRO A O 1
ATOM 904 N N . PRO A 1 121 ? -44.368 8.283 -4.254 1.00 38.06 121 PRO A N 1
ATOM 905 C CA . PRO A 1 121 ? -45.466 9.212 -4.062 1.00 38.06 121 PRO A CA 1
ATOM 906 C C . PRO A 1 121 ? -46.760 8.535 -4.527 1.00 38.06 121 PRO A C 1
ATOM 908 O O . PRO A 1 121 ? -46.871 8.127 -5.680 1.00 38.06 121 PRO A O 1
ATOM 911 N N . GLY A 1 122 ? -47.757 8.441 -3.641 1.00 51.94 122 GLY A N 1
ATOM 912 C CA . GLY A 1 122 ? -49.146 8.294 -4.091 1.00 51.94 122 GLY A CA 1
ATOM 913 C C . GLY A 1 122 ? -49.997 7.153 -3.538 1.00 51.94 122 GLY A C 1
ATOM 914 O O . GLY A 1 122 ? -50.973 6.804 -4.193 1.00 51.94 122 GLY A O 1
ATOM 915 N N . GLN A 1 123 ? -49.742 6.604 -2.348 1.00 45.38 123 GLN A N 1
ATOM 916 C CA . GLN A 1 123 ? -50.747 5.748 -1.695 1.00 45.38 123 GLN A CA 1
ATOM 917 C C . GLN A 1 123 ? -51.382 6.466 -0.502 1.00 45.38 123 GLN A C 1
ATOM 919 O O . GLN A 1 123 ? -50.758 6.683 0.534 1.00 45.38 123 GLN A O 1
ATOM 924 N N . LYS A 1 124 ? -52.645 6.879 -0.679 1.00 36.91 124 LYS A N 1
ATOM 925 C CA . LYS A 1 124 ? -53.499 7.374 0.409 1.00 36.91 124 LYS A CA 1
ATOM 926 C C . LYS A 1 124 ? -53.704 6.260 1.452 1.00 36.91 124 LYS A C 1
ATOM 928 O O . LYS A 1 124 ? -53.812 5.100 1.056 1.00 36.91 124 LYS A O 1
ATOM 933 N N . PRO A 1 125 ? -53.833 6.575 2.755 1.00 35.94 125 PRO A N 1
ATOM 934 C CA . PRO A 1 125 ? -53.990 5.554 3.785 1.00 35.94 125 PRO A CA 1
ATOM 935 C C . PRO A 1 125 ? -55.369 4.887 3.691 1.00 35.94 125 PRO A C 1
ATOM 937 O O . PRO A 1 125 ? -56.396 5.509 3.969 1.00 35.94 125 PRO A O 1
ATOM 940 N N . GLY A 1 126 ? -55.393 3.611 3.309 1.00 34.78 126 GLY A N 1
ATOM 941 C CA . GLY A 1 126 ? -56.539 2.730 3.516 1.00 34.78 126 GLY A CA 1
ATOM 942 C C . GLY A 1 126 ? -56.554 2.219 4.959 1.00 34.78 126 GLY A C 1
ATOM 943 O O . GLY A 1 126 ? -55.553 1.717 5.459 1.00 34.78 126 GLY A O 1
ATOM 944 N N . LYS A 1 127 ? -57.692 2.384 5.634 1.00 34.50 127 LYS A N 1
ATOM 945 C CA . LYS A 1 127 ? -58.001 1.911 6.998 1.00 34.50 127 LYS A CA 1
ATOM 946 C C . LYS A 1 127 ? -57.728 0.394 7.154 1.00 34.50 127 LYS A C 1
ATOM 948 O O . LYS A 1 127 ? -57.973 -0.339 6.198 1.00 34.50 127 LYS A O 1
ATOM 953 N N . PRO A 1 128 ? -57.305 -0.114 8.329 1.00 42.50 128 PRO A N 1
ATOM 954 C CA . PRO A 1 128 ? -56.993 -1.531 8.492 1.00 42.50 128 PRO A CA 1
ATOM 955 C C . PRO A 1 128 ? -58.262 -2.370 8.701 1.00 42.50 128 PRO A C 1
ATOM 957 O O . PRO A 1 128 ? -59.151 -1.984 9.463 1.00 42.50 128 PRO A O 1
ATOM 960 N N . ALA A 1 129 ? -58.318 -3.545 8.071 1.00 34.59 129 ALA A N 1
ATOM 961 C CA . ALA A 1 129 ? -59.285 -4.594 8.377 1.00 34.59 129 ALA A CA 1
ATOM 962 C C . ALA A 1 129 ? -58.548 -5.907 8.682 1.00 34.59 129 ALA A C 1
ATOM 964 O O . ALA A 1 129 ? -57.663 -6.335 7.946 1.00 34.59 129 ALA A O 1
ATOM 965 N N . ALA A 1 130 ? -58.912 -6.501 9.814 1.00 35.19 130 ALA A N 1
ATOM 966 C CA . ALA A 1 130 ? -58.374 -7.729 10.382 1.00 35.19 130 ALA A CA 1
ATOM 967 C C . ALA A 1 130 ? -58.991 -9.004 9.774 1.00 35.19 130 ALA A C 1
ATOM 969 O O . ALA A 1 130 ? -60.123 -8.946 9.296 1.00 35.19 130 ALA A O 1
ATOM 970 N N . ARG A 1 131 ? -58.273 -10.141 9.914 1.00 34.38 131 ARG A N 1
ATOM 971 C CA . ARG A 1 131 ? -58.703 -11.563 10.120 1.00 34.38 131 ARG A CA 1
ATOM 972 C C . ARG A 1 131 ? -57.640 -12.504 9.506 1.00 34.38 131 ARG A C 1
ATOM 974 O O . ARG A 1 131 ? -57.310 -12.326 8.346 1.00 34.38 131 ARG A O 1
ATOM 981 N N . SER A 1 132 ? -56.888 -13.348 10.228 1.00 33.06 132 SER A N 1
ATOM 982 C CA . SER A 1 132 ? -57.162 -14.506 11.120 1.00 33.06 132 SER A CA 1
ATOM 983 C C . SER A 1 132 ? -57.216 -15.874 10.402 1.00 33.06 132 SER A C 1
ATOM 985 O O . SER A 1 132 ? -58.089 -16.068 9.562 1.00 33.06 132 SER A O 1
ATOM 987 N N . GLY A 1 133 ? -56.376 -16.827 10.854 1.00 29.72 133 GLY A N 1
ATOM 988 C CA . GLY A 1 133 ? -56.400 -18.285 10.566 1.00 29.72 133 GLY A CA 1
ATOM 989 C C . GLY A 1 133 ? -55.307 -18.734 9.581 1.00 29.72 133 GLY A C 1
ATOM 990 O O . GLY A 1 133 ? -55.159 -18.106 8.549 1.00 29.72 133 GLY A O 1
ATOM 991 N N . GLY A 1 134 ? -54.478 -19.766 9.764 1.00 32.00 134 GLY A N 1
ATOM 992 C CA . GLY A 1 134 ? -54.307 -20.881 10.710 1.00 32.00 134 GLY A CA 1
ATOM 993 C C . GLY A 1 134 ? -53.082 -21.715 10.226 1.00 32.00 134 GLY A C 1
ATOM 994 O O . GLY A 1 134 ? -52.503 -21.362 9.199 1.00 32.00 134 GLY A O 1
ATOM 995 N N . PRO A 1 135 ? -52.628 -22.768 10.936 1.00 48.25 135 PRO A N 1
ATOM 996 C CA . PRO A 1 135 ? -51.244 -23.262 10.858 1.00 48.25 135 PRO A CA 1
ATOM 997 C C . PRO A 1 135 ? -51.050 -24.495 9.955 1.00 48.25 135 PRO A C 1
ATOM 999 O O . PRO A 1 135 ? -51.952 -25.317 9.825 1.00 48.25 135 PRO A O 1
ATOM 1002 N N . ALA A 1 136 ? -49.834 -24.694 9.428 1.00 30.30 136 ALA A N 1
ATOM 1003 C CA . ALA A 1 136 ? -49.386 -25.998 8.925 1.00 30.30 136 ALA A CA 1
ATOM 1004 C C . ALA A 1 136 ? -47.864 -26.197 9.091 1.00 30.30 136 ALA A C 1
ATOM 1006 O O . ALA A 1 136 ? -47.050 -25.386 8.658 1.00 30.30 136 ALA A O 1
ATOM 1007 N N . LYS A 1 137 ? -47.501 -27.315 9.722 1.00 33.44 137 LYS A N 1
ATOM 1008 C CA . LYS A 1 137 ? -46.169 -27.943 9.855 1.00 33.44 137 LYS A CA 1
ATOM 1009 C C . LYS A 1 137 ? -46.425 -29.472 9.776 1.00 33.44 137 LYS A C 1
ATOM 1011 O O . LYS A 1 137 ? -47.550 -29.845 10.113 1.00 33.44 137 LYS A O 1
ATOM 1016 N N . PRO A 1 138 ? -45.453 -30.394 9.581 1.00 49.19 138 PRO A N 1
ATOM 1017 C CA . PRO A 1 138 ? -44.211 -30.451 8.776 1.00 49.19 138 PRO A CA 1
ATOM 1018 C C . PRO A 1 138 ? -44.146 -31.680 7.811 1.00 49.19 138 PRO A C 1
ATOM 1020 O O . PRO A 1 138 ? -45.011 -32.548 7.854 1.00 49.19 138 PRO A O 1
ATOM 1023 N N . ALA A 1 139 ? -42.989 -31.809 7.125 1.00 32.09 139 ALA A N 1
ATOM 1024 C CA . ALA A 1 139 ? -42.193 -33.042 6.861 1.00 32.09 139 ALA A CA 1
ATOM 1025 C C . ALA A 1 139 ? -42.232 -33.622 5.424 1.00 32.09 139 ALA A C 1
ATOM 1027 O O . ALA A 1 139 ? -43.186 -33.348 4.704 1.00 32.09 139 ALA A O 1
ATOM 1028 N N . PRO A 1 140 ? -41.289 -34.514 5.017 1.00 41.97 140 PRO A N 1
ATOM 1029 C CA . PRO A 1 140 ? -39.903 -34.777 5.457 1.00 41.97 140 PRO A CA 1
ATOM 1030 C C . PRO A 1 140 ? -38.892 -34.763 4.271 1.00 41.97 140 PRO A C 1
ATOM 1032 O O . PRO A 1 140 ? -39.250 -34.508 3.127 1.00 41.97 140 PRO A O 1
ATOM 1035 N N . GLY A 1 141 ? -37.605 -34.992 4.560 1.00 32.81 141 GLY A N 1
ATOM 1036 C CA . GLY A 1 141 ? -36.489 -34.758 3.637 1.00 32.81 141 GLY A CA 1
ATOM 1037 C C . GLY A 1 141 ? -36.092 -35.884 2.673 1.00 32.81 141 GLY A C 1
ATOM 1038 O O . GLY A 1 141 ? -36.634 -36.982 2.689 1.00 32.81 141 GLY A O 1
ATOM 1039 N N . ALA A 1 142 ? -35.049 -35.589 1.896 1.00 38.66 142 ALA A N 1
ATOM 1040 C CA . ALA A 1 142 ? -34.124 -36.525 1.249 1.00 38.66 142 ALA A CA 1
ATOM 1041 C C . ALA A 1 142 ? -32.821 -35.734 1.003 1.00 38.66 142 ALA A C 1
ATOM 1043 O O . ALA A 1 142 ? -32.831 -34.730 0.302 1.00 38.66 142 ALA A O 1
ATOM 1044 N N . ARG A 1 143 ? -31.819 -35.882 1.876 1.00 35.66 143 ARG A N 1
ATOM 1045 C CA . ARG A 1 143 ? -30.614 -36.720 1.717 1.00 35.66 143 ARG A CA 1
ATOM 1046 C C . ARG A 1 143 ? -29.758 -36.392 0.487 1.00 35.66 143 ARG A C 1
ATOM 1048 O O . ARG A 1 143 ? -30.161 -36.563 -0.654 1.00 35.66 143 ARG A O 1
ATOM 1055 N N . SER A 1 144 ? -28.545 -35.972 0.827 1.00 38.94 144 SER A N 1
ATOM 1056 C CA . SER A 1 144 ? -27.397 -35.594 0.019 1.00 38.94 144 SER A CA 1
ATOM 1057 C C . SER A 1 144 ? -26.905 -36.658 -0.966 1.00 38.94 144 SER A C 1
ATOM 1059 O O . SER A 1 144 ? -26.827 -37.836 -0.629 1.00 38.94 144 SER A O 1
ATOM 1061 N N . ALA A 1 145 ? -26.397 -36.180 -2.099 1.00 38.81 145 ALA A N 1
ATOM 1062 C CA . ALA A 1 145 ? -25.190 -36.681 -2.754 1.00 38.81 145 ALA A CA 1
ATOM 1063 C C . ALA A 1 145 ? -24.342 -35.423 -3.034 1.00 38.81 145 ALA A C 1
ATOM 1065 O O . ALA A 1 145 ? -24.812 -34.503 -3.691 1.00 38.81 145 ALA A O 1
ATOM 1066 N N . ALA A 1 146 ? -23.244 -35.174 -2.319 1.00 43.53 146 ALA A N 1
ATOM 1067 C CA . ALA A 1 146 ? -21.937 -35.791 -2.549 1.00 43.53 146 ALA A CA 1
ATOM 1068 C C . ALA A 1 146 ? -21.520 -35.691 -4.025 1.00 43.53 146 ALA A C 1
ATOM 1070 O O . ALA A 1 146 ? -21.552 -36.661 -4.772 1.00 43.53 146 ALA A O 1
ATOM 1071 N N . GLY A 1 147 ? -21.135 -34.481 -4.416 1.00 31.88 147 GLY A N 1
ATOM 1072 C CA . GLY A 1 147 ? -20.356 -34.197 -5.609 1.00 31.88 147 GLY A CA 1
ATOM 1073 C C . GLY A 1 147 ? -19.526 -32.966 -5.296 1.00 31.88 147 GLY A C 1
ATOM 1074 O O . GLY A 1 147 ? -20.056 -31.863 -5.265 1.00 31.88 147 GLY A O 1
ATOM 1075 N N . THR A 1 148 ? -18.259 -33.161 -4.954 1.00 40.22 148 THR A N 1
ATOM 1076 C CA . THR A 1 148 ? -17.288 -32.077 -4.810 1.00 40.22 148 THR A CA 1
ATOM 1077 C C . THR A 1 148 ? -17.108 -31.436 -6.187 1.00 40.22 148 THR A C 1
ATOM 1079 O O . THR A 1 148 ? -16.639 -32.136 -7.087 1.00 40.22 148 THR A O 1
ATOM 1082 N N . PRO A 1 149 ? -17.429 -30.152 -6.413 1.00 39.94 149 PRO A N 1
ATOM 1083 C CA . PRO A 1 149 ? -16.898 -29.465 -7.569 1.00 39.94 149 PRO A CA 1
ATOM 1084 C C . PRO A 1 149 ? -15.497 -29.008 -7.171 1.00 39.94 149 PRO A C 1
ATOM 1086 O O . PRO A 1 149 ? -15.323 -28.080 -6.382 1.00 39.94 149 PRO A O 1
ATOM 1089 N N . THR A 1 150 ? -14.475 -29.674 -7.702 1.00 41.94 150 THR A N 1
ATOM 1090 C CA . THR A 1 150 ? -13.166 -29.041 -7.874 1.00 41.94 150 THR A CA 1
ATOM 1091 C C . THR A 1 150 ? -13.348 -27.944 -8.919 1.00 41.94 150 THR A C 1
ATOM 1093 O O . THR A 1 150 ? -13.066 -28.134 -10.097 1.00 41.94 150 THR A O 1
ATOM 1096 N N . GLU A 1 151 ? -13.897 -26.808 -8.502 1.00 31.64 151 GLU A N 1
ATOM 1097 C CA . GLU A 1 151 ? -14.031 -25.638 -9.352 1.00 31.64 151 GLU A CA 1
ATOM 1098 C C . GLU A 1 151 ? -12.771 -24.788 -9.187 1.00 31.64 151 GLU A C 1
ATOM 1100 O O . GLU A 1 151 ? -12.660 -23.954 -8.291 1.00 31.64 151 GLU A O 1
ATOM 1105 N N . HIS A 1 152 ? -11.789 -25.022 -10.061 1.00 39.00 152 HIS A N 1
ATOM 1106 C CA . HIS A 1 152 ? -10.757 -24.029 -10.357 1.00 39.00 152 HIS A CA 1
ATOM 1107 C C . HIS A 1 152 ? -11.411 -22.877 -11.139 1.00 39.00 152 HIS A C 1
ATOM 1109 O O . HIS A 1 152 ? -11.232 -22.743 -12.348 1.00 39.00 152 HIS A O 1
ATOM 1115 N N . SER A 1 153 ? -12.207 -22.069 -10.441 1.00 34.28 153 SER A N 1
ATOM 1116 C CA . SER A 1 153 ? -12.665 -20.769 -10.923 1.00 34.28 153 SER A CA 1
ATOM 1117 C C . SER A 1 153 ? -11.527 -19.763 -10.720 1.00 34.28 153 SER A C 1
ATOM 1119 O O . SER A 1 153 ? -10.993 -19.656 -9.611 1.00 34.28 153 SER A O 1
ATOM 1121 N N . PRO A 1 154 ? -11.104 -19.016 -11.753 1.00 53.78 154 PRO A N 1
ATOM 1122 C CA . PRO A 1 154 ? -10.167 -17.934 -11.538 1.00 53.78 154 PRO A CA 1
ATOM 1123 C C . PRO A 1 154 ? -10.896 -16.851 -10.733 1.00 53.78 154 PRO A C 1
ATOM 1125 O O . PRO A 1 154 ? -11.956 -16.391 -11.140 1.00 53.78 154 PRO A O 1
ATOM 1128 N N . GLN A 1 155 ? -10.277 -16.401 -9.637 1.00 44.31 155 GLN A N 1
ATOM 1129 C CA . GLN A 1 155 ? -10.633 -15.193 -8.871 1.00 44.31 155 GLN A CA 1
ATOM 1130 C C . GLN A 1 155 ? -11.656 -15.347 -7.730 1.00 44.31 155 GLN A C 1
ATOM 1132 O O . GLN A 1 155 ? -12.680 -14.681 -7.706 1.00 44.31 155 GLN A O 1
ATOM 1137 N N . THR A 1 156 ? -11.316 -16.122 -6.699 1.00 48.31 156 THR A N 1
ATOM 1138 C CA . THR A 1 156 ? -11.461 -15.726 -5.279 1.00 48.31 156 THR A CA 1
ATOM 1139 C C . THR A 1 156 ? -10.569 -16.662 -4.470 1.00 48.31 156 THR A C 1
ATOM 1141 O O . THR A 1 156 ? -11.028 -17.677 -3.961 1.00 48.31 156 THR A O 1
ATOM 1144 N N . GLN A 1 157 ? -9.273 -16.356 -4.368 1.00 57.91 157 GLN A N 1
ATOM 1145 C CA . GLN A 1 157 ? -8.430 -17.076 -3.410 1.00 57.91 157 GLN A CA 1
ATOM 1146 C C . GLN A 1 157 ? -9.009 -16.852 -2.004 1.00 57.91 157 GLN A C 1
ATOM 1148 O O . GLN A 1 157 ? -9.361 -15.706 -1.676 1.00 57.91 157 GLN A O 1
ATOM 1153 N N . PRO A 1 158 ? -9.188 -17.893 -1.178 1.00 72.06 158 PRO A N 1
ATOM 1154 C CA . PRO A 1 158 ? -9.628 -17.705 0.194 1.00 72.06 158 PRO A CA 1
ATOM 1155 C C . PRO A 1 158 ? -8.613 -16.824 0.935 1.00 72.06 158 PRO A C 1
ATOM 1157 O O . PRO A 1 158 ? -7.426 -16.808 0.607 1.00 72.06 158 PRO A O 1
ATOM 1160 N N . ALA A 1 159 ? -9.074 -16.049 1.921 1.00 75.00 159 ALA A N 1
ATOM 1161 C CA . ALA A 1 159 ? -8.199 -15.125 2.648 1.00 75.00 159 ALA A CA 1
ATOM 1162 C C . ALA A 1 159 ? -6.982 -15.842 3.266 1.00 75.00 159 ALA A C 1
ATOM 1164 O O . ALA A 1 159 ? -5.908 -15.260 3.321 1.00 75.00 159 ALA A O 1
ATOM 1165 N N . GLU A 1 160 ? -7.118 -17.117 3.639 1.00 72.81 160 GLU A N 1
ATOM 1166 C CA . GLU A 1 160 ? -6.034 -17.947 4.178 1.00 72.81 160 GLU A CA 1
ATOM 1167 C C . GLU A 1 160 ? -4.897 -18.214 3.174 1.00 72.81 160 GLU A C 1
ATOM 1169 O O . GLU A 1 160 ? -3.725 -18.191 3.551 1.00 72.81 160 GLU A O 1
ATOM 1174 N N . GLU A 1 161 ? -5.219 -18.406 1.891 1.00 80.06 161 GLU A N 1
ATOM 1175 C CA . GLU A 1 161 ? -4.234 -18.614 0.826 1.00 80.06 161 GLU A CA 1
ATOM 1176 C C . GLU A 1 161 ? -3.483 -17.310 0.556 1.00 80.06 161 GLU A C 1
ATOM 1178 O O . GLU A 1 161 ? -2.254 -17.298 0.472 1.00 80.06 161 GLU A O 1
ATOM 1183 N N . ILE A 1 162 ? -4.223 -16.195 0.529 1.00 81.50 162 ILE A N 1
ATOM 1184 C CA . ILE A 1 162 ? -3.645 -14.856 0.412 1.00 81.50 162 ILE A CA 1
ATOM 1185 C C . ILE A 1 162 ? -2.715 -14.600 1.599 1.00 81.50 162 ILE A C 1
ATOM 1187 O O . ILE A 1 162 ? -1.555 -14.262 1.399 1.00 81.50 162 ILE A O 1
ATOM 1191 N N . CYS A 1 163 ? -3.175 -14.819 2.830 1.00 85.25 163 CYS A N 1
ATOM 1192 C CA . CYS A 1 163 ? -2.357 -14.596 4.017 1.00 85.25 163 CYS A CA 1
ATOM 1193 C C . CYS A 1 163 ? -1.104 -15.472 4.023 1.00 85.25 163 CYS A C 1
ATOM 1195 O O . CYS A 1 163 ? -0.029 -14.969 4.337 1.00 85.25 163 CYS A O 1
ATOM 1197 N N . SER A 1 164 ? -1.206 -16.735 3.603 1.00 83.44 164 SER A N 1
ATOM 1198 C CA . SER A 1 164 ? -0.057 -17.642 3.488 1.00 83.44 164 SER A CA 1
ATOM 1199 C C . SER A 1 164 ? 0.973 -17.155 2.464 1.00 83.44 164 SER A C 1
ATOM 1201 O O . SER A 1 164 ? 2.174 -17.205 2.728 1.00 83.44 164 SER A O 1
ATOM 1203 N N . ALA A 1 165 ? 0.524 -16.624 1.322 1.00 81.88 165 ALA A N 1
ATOM 1204 C CA . ALA A 1 165 ? 1.400 -16.054 0.298 1.00 81.88 165 ALA A CA 1
ATOM 1205 C C . ALA A 1 165 ? 2.101 -14.755 0.749 1.00 81.88 165 ALA A C 1
ATOM 1207 O O . ALA A 1 165 ? 3.160 -14.406 0.223 1.00 81.88 165 ALA A O 1
ATOM 1208 N N . LEU A 1 166 ? 1.541 -14.047 1.735 1.00 80.50 166 LEU A N 1
ATOM 1209 C CA . LEU A 1 166 ? 2.079 -12.785 2.250 1.00 80.50 166 LEU A CA 1
ATOM 1210 C C . LEU A 1 166 ? 3.139 -12.962 3.348 1.00 80.50 166 LEU A C 1
ATOM 1212 O O . LEU A 1 166 ? 3.939 -12.052 3.560 1.00 80.50 166 LEU A O 1
ATOM 1216 N N . VAL A 1 167 ? 3.228 -14.144 3.974 1.00 62.75 167 VAL A N 1
ATOM 1217 C CA . VAL A 1 167 ? 4.232 -14.473 5.014 1.00 62.75 167 VAL A CA 1
ATOM 1218 C C . VAL A 1 167 ? 5.681 -14.320 4.512 1.00 62.75 167 VAL A C 1
ATOM 1220 O O . VAL A 1 167 ? 6.603 -14.179 5.312 1.00 62.75 167 VAL A O 1
ATOM 1223 N N . GLY A 1 168 ? 5.900 -14.302 3.192 1.00 60.22 168 GLY A N 1
ATOM 1224 C CA . GLY A 1 168 ? 7.223 -14.199 2.569 1.00 60.22 168 GLY A CA 1
ATOM 1225 C C . GLY A 1 168 ? 7.599 -12.838 1.971 1.00 60.22 168 GLY A C 1
ATOM 1226 O O . GLY A 1 168 ? 8.643 -12.767 1.327 1.00 60.22 168 GLY A O 1
ATOM 1227 N N . VAL A 1 169 ? 6.789 -11.778 2.108 1.00 60.72 169 VAL A N 1
ATOM 1228 C CA . VAL A 1 169 ? 7.076 -10.475 1.470 1.00 60.72 169 VAL A CA 1
ATOM 1229 C C . VAL A 1 169 ? 8.134 -9.704 2.283 1.00 60.72 169 VAL A C 1
ATOM 1231 O O . VAL A 1 169 ? 7.838 -9.263 3.394 1.00 60.72 169 VAL A O 1
ATOM 1234 N N . PRO A 1 170 ? 9.368 -9.505 1.769 1.00 50.06 170 PRO A N 1
ATOM 1235 C CA . PRO A 1 170 ? 10.392 -8.739 2.474 1.00 50.06 170 PRO A CA 1
ATOM 1236 C C . PRO A 1 170 ? 10.000 -7.254 2.517 1.00 50.06 170 PRO A C 1
ATOM 1238 O O . PRO A 1 170 ? 9.776 -6.635 1.478 1.00 50.06 170 PRO A O 1
ATOM 1241 N N . GLY A 1 171 ? 9.905 -6.688 3.721 1.00 48.34 171 GLY A N 1
ATOM 1242 C CA . GLY A 1 171 ? 9.470 -5.301 3.937 1.00 48.34 171 GLY A CA 1
ATOM 1243 C C . GLY A 1 171 ? 8.870 -5.025 5.319 1.00 48.34 171 GLY A C 1
ATOM 1244 O O . GLY A 1 171 ? 8.799 -3.878 5.725 1.00 48.34 171 GLY A O 1
ATOM 1245 N N . SER A 1 172 ? 8.522 -6.057 6.095 1.00 45.16 172 SER A N 1
ATOM 1246 C CA . SER A 1 172 ? 7.967 -5.917 7.457 1.00 45.16 172 SER A CA 1
ATOM 1247 C C . SER A 1 172 ? 8.969 -5.447 8.526 1.00 45.16 172 SER A C 1
ATOM 1249 O O . SER A 1 172 ? 8.626 -5.349 9.706 1.00 45.16 172 SER A O 1
ATOM 1251 N N . THR A 1 173 ? 10.214 -5.171 8.144 1.00 36.25 173 THR A N 1
ATOM 1252 C CA . THR A 1 173 ? 11.254 -4.658 9.031 1.00 36.25 173 THR A CA 1
ATOM 1253 C C . THR A 1 173 ? 11.512 -3.199 8.692 1.00 36.25 173 THR A C 1
ATOM 1255 O O . THR A 1 173 ? 12.129 -2.882 7.679 1.00 36.25 173 THR A O 1
ATOM 1258 N N . HIS A 1 174 ? 11.081 -2.314 9.592 1.00 41.28 174 HIS A N 1
ATOM 1259 C CA . HIS A 1 174 ? 11.599 -0.957 9.732 1.00 41.28 174 HIS A CA 1
ATOM 1260 C C . HIS A 1 174 ? 13.135 -1.003 9.877 1.00 41.28 174 HIS A C 1
ATOM 1262 O O . HIS A 1 174 ? 13.671 -0.891 10.980 1.00 41.28 174 HIS A O 1
ATOM 1268 N N . GLU A 1 175 ? 13.882 -1.107 8.781 1.00 39.09 175 GLU A N 1
ATOM 1269 C CA . GLU A 1 175 ? 15.270 -0.658 8.762 1.00 39.09 175 GLU A CA 1
ATOM 1270 C C . GLU A 1 175 ? 15.254 0.872 8.704 1.00 39.09 175 GLU A C 1
ATOM 1272 O O . GLU A 1 175 ? 15.552 1.513 7.698 1.00 39.09 175 GLU A O 1
ATOM 1277 N N . ARG A 1 176 ? 14.921 1.476 9.853 1.00 45.78 176 ARG A N 1
ATOM 1278 C CA . ARG A 1 176 ? 15.441 2.790 10.223 1.00 45.78 176 ARG A CA 1
ATOM 1279 C C . ARG A 1 176 ? 16.959 2.662 10.311 1.00 45.78 176 ARG A C 1
ATOM 1281 O O . ARG A 1 176 ? 17.525 2.528 11.392 1.00 45.78 176 ARG A O 1
ATOM 1288 N N . ARG A 1 177 ? 17.633 2.717 9.166 1.00 35.34 177 ARG A N 1
ATOM 1289 C CA . ARG A 1 177 ? 19.051 3.049 9.125 1.00 35.34 177 ARG A CA 1
ATOM 1290 C C . ARG A 1 177 ? 19.150 4.563 9.248 1.00 35.34 177 ARG A C 1
ATOM 1292 O O . ARG A 1 177 ? 19.215 5.284 8.259 1.00 35.34 177 ARG A O 1
ATOM 1299 N N . LEU A 1 178 ? 19.101 5.025 10.494 1.00 39.19 178 LEU A N 1
ATOM 1300 C CA . LEU A 1 178 ? 19.692 6.303 10.857 1.00 39.19 178 LEU A CA 1
ATOM 1301 C C . LEU A 1 178 ? 21.177 6.231 10.473 1.00 39.19 178 LEU A C 1
ATOM 1303 O O . LEU A 1 178 ? 21.907 5.353 10.941 1.00 39.19 178 LEU A O 1
ATOM 1307 N N . LYS A 1 179 ? 21.591 7.124 9.583 1.00 36.88 179 LYS A N 1
ATOM 1308 C CA . LYS A 1 179 ? 22.930 7.701 9.579 1.00 36.88 179 LYS A CA 1
ATOM 1309 C C . LYS A 1 179 ? 22.766 9.192 9.795 1.00 36.88 179 LYS A C 1
ATOM 1311 O O . LYS A 1 179 ? 21.802 9.738 9.214 1.00 36.88 179 LYS A O 1
#

Foldseek 3Di:
DWQVQQFDWDWFQQPQFIWTFGQGGPDPDDALCQAPDPVRRGHGSHRDIFFARFHDPDVQKTWFWGADSVNNDIFTWMWGCPDPFWIWIWGDDVPPRIDITIGGHDDDPVNVPPDPDDDDPDDDDDDDDDDDDDDDDDDDDDDDDDDDPPDPDPGDDDSVVSSVVNVPDPGRDPPPPDD

Organism: NCBI:txid331696

pLDDT: mean 73.29, std 23.9, range [29.72, 97.38]

Radius of gyration: 23.86 Å; chains: 1; bounding box: 82×52×35 Å